Protein AF-A0A525IC61-F1 (afdb_monomer_lite)

Sequence (152 aa):
MRWLLEPVVLGQSMERLDLDQVRARWRNLDVAIGRTITPLRFETLEIELHVHTVLANANPQMVKTIRRSQLLVIPTRSTFVALPHAEELKGALEEHIEILDLVLSGHKKSAKRALEGHVRQALEPNIERLRNVGPLPNSIRPPFLVPVDIRQ

pLDDT: mean 84.53, std 13.31, range [45.38, 98.62]

Structure (mmCIF, N/CA/C/O backbone):
data_AF-A0A525IC61-F1
#
_entry.id   AF-A0A525IC61-F1
#
loop_
_atom_site.group_PDB
_atom_site.id
_atom_site.type_symbol
_atom_site.label_atom_id
_atom_site.label_alt_id
_atom_site.label_comp_id
_atom_site.label_asym_id
_atom_site.label_entity_id
_atom_site.label_seq_id
_atom_site.pdbx_PDB_ins_code
_atom_site.Cartn_x
_atom_site.Cartn_y
_atom_site.Cartn_z
_atom_site.occupancy
_atom_site.B_iso_or_equiv
_atom_site.auth_seq_id
_atom_site.auth_comp_id
_atom_site.auth_asym_id
_atom_site.auth_atom_id
_atom_site.pdbx_PDB_model_num
ATOM 1 N N . MET A 1 1 ? -10.043 5.119 -11.722 1.00 82.25 1 MET A N 1
ATOM 2 C CA . MET A 1 1 ? -10.854 4.202 -10.878 1.00 82.25 1 MET A CA 1
ATOM 3 C C . MET A 1 1 ? -10.212 3.915 -9.523 1.00 82.25 1 MET A C 1
ATOM 5 O O . MET A 1 1 ? -10.876 4.149 -8.520 1.00 82.25 1 MET A O 1
ATOM 9 N N . ARG A 1 2 ? -8.947 3.461 -9.459 1.00 87.88 2 ARG A N 1
ATOM 10 C CA . ARG A 1 2 ? -8.262 3.121 -8.192 1.00 87.88 2 ARG A CA 1
ATOM 11 C C . ARG A 1 2 ? -8.310 4.237 -7.139 1.00 87.88 2 ARG A C 1
ATOM 13 O O . ARG A 1 2 ? -8.731 3.965 -6.024 1.00 87.88 2 ARG A O 1
ATOM 20 N N . TRP A 1 3 ? -8.015 5.489 -7.512 1.00 89.44 3 TRP A N 1
ATOM 21 C CA . TRP A 1 3 ? -8.023 6.617 -6.563 1.00 89.44 3 TRP A CA 1
ATOM 22 C C . TRP A 1 3 ? -9.400 6.897 -5.936 1.00 89.44 3 TRP A C 1
ATOM 24 O O . TRP A 1 3 ? -9.469 7.528 -4.894 1.00 89.44 3 TRP A O 1
ATOM 34 N N . LEU A 1 4 ? -10.507 6.474 -6.567 1.00 90.62 4 LEU A N 1
ATOM 35 C CA . LEU A 1 4 ? -11.858 6.656 -6.013 1.00 90.62 4 LEU A CA 1
ATOM 36 C C . LEU A 1 4 ? -12.231 5.494 -5.098 1.00 90.62 4 LEU A C 1
ATOM 38 O O . LEU A 1 4 ? -12.883 5.686 -4.076 1.00 90.62 4 LEU A O 1
ATOM 42 N N . LEU A 1 5 ? -11.857 4.278 -5.497 1.00 93.06 5 LEU A N 1
ATOM 43 C CA . LEU A 1 5 ? -12.327 3.061 -4.852 1.00 93.06 5 LEU A CA 1
ATOM 44 C C . LEU A 1 5 ? -11.419 2.627 -3.706 1.00 93.06 5 LEU A C 1
ATOM 46 O O . LEU A 1 5 ? -11.920 2.336 -2.625 1.00 93.06 5 LEU A O 1
ATOM 50 N N . GLU A 1 6 ? -10.102 2.603 -3.909 1.00 95.06 6 GLU A N 1
ATOM 51 C CA . GLU A 1 6 ? -9.157 2.093 -2.911 1.00 95.06 6 GLU A CA 1
ATOM 52 C C . GLU A 1 6 ? -9.220 2.846 -1.573 1.00 95.06 6 GLU A C 1
ATOM 54 O O . GLU A 1 6 ? -9.292 2.173 -0.546 1.00 95.06 6 GLU A O 1
ATOM 59 N N . PRO A 1 7 ? -9.324 4.190 -1.525 1.00 96.62 7 PRO A N 1
ATOM 60 C CA . PRO A 1 7 ? -9.523 4.900 -0.260 1.00 96.62 7 PRO A CA 1
ATOM 61 C C . PRO A 1 7 ? -10.826 4.520 0.443 1.00 96.62 7 PRO A C 1
ATOM 63 O O . PRO A 1 7 ? -10.863 4.351 1.661 1.00 96.62 7 PRO A O 1
ATOM 66 N N . VAL A 1 8 ? -11.927 4.373 -0.297 1.00 95.06 8 VAL A N 1
ATOM 67 C CA . VAL A 1 8 ? -13.207 3.953 0.294 1.00 95.06 8 VAL A CA 1
ATOM 68 C C . VAL A 1 8 ? -13.069 2.562 0.906 1.00 95.06 8 VAL A C 1
ATOM 70 O O . VAL A 1 8 ? -13.489 2.361 2.045 1.00 95.06 8 VAL A O 1
ATOM 73 N N . VAL A 1 9 ? -12.420 1.644 0.189 1.00 95.75 9 VAL A N 1
ATOM 74 C CA . VAL A 1 9 ? -12.218 0.267 0.643 1.00 95.75 9 VAL A CA 1
ATOM 75 C C . VAL A 1 9 ? -11.272 0.200 1.834 1.00 95.75 9 VAL A C 1
ATOM 77 O O . VAL A 1 9 ? -11.590 -0.481 2.801 1.00 95.75 9 VAL A O 1
ATOM 80 N N . LEU A 1 10 ? -10.169 0.953 1.831 1.00 97.31 10 LEU A N 1
ATOM 81 C CA . LEU A 1 10 ? -9.269 1.038 2.982 1.00 97.31 10 LEU A CA 1
ATOM 82 C C . LEU A 1 10 ? -10.041 1.466 4.235 1.00 97.31 10 LEU A C 1
ATOM 84 O O . LEU A 1 10 ? -9.925 0.833 5.281 1.00 97.31 10 LEU A O 1
ATOM 88 N N . GLY A 1 11 ? -10.888 2.494 4.118 1.00 96.19 11 GLY A N 1
ATOM 89 C CA . GLY A 1 11 ? -11.701 2.973 5.236 1.00 96.19 11 GLY A CA 1
ATOM 90 C C . GLY A 1 11 ? -12.648 1.919 5.823 1.00 96.19 11 GLY A C 1
ATOM 91 O O . GLY A 1 11 ? -12.898 1.955 7.029 1.00 96.19 11 GLY A O 1
ATOM 92 N N . GLN A 1 12 ? -13.150 1.000 4.993 1.00 94.38 12 GLN A N 1
ATOM 93 C CA . GLN A 1 12 ? -13.960 -0.149 5.415 1.00 94.38 12 GLN A CA 1
ATOM 94 C C . GLN A 1 12 ? -13.079 -1.247 6.024 1.00 94.38 12 GLN A C 1
ATOM 96 O O . GLN A 1 12 ? -13.365 -1.739 7.112 1.00 94.38 12 GLN A O 1
ATOM 101 N N . SER A 1 13 ? -11.974 -1.595 5.360 1.00 94.88 13 SER A N 1
ATOM 102 C CA . SER A 1 13 ? -11.045 -2.634 5.807 1.00 94.88 13 SER A CA 1
ATOM 103 C C . SER A 1 13 ? -10.473 -2.342 7.190 1.00 94.88 13 SER A C 1
ATOM 105 O O . SER A 1 13 ? -10.392 -3.259 8.005 1.00 94.88 13 SER A O 1
ATOM 107 N N . MET A 1 14 ? -10.160 -1.073 7.485 1.00 95.94 14 MET A N 1
ATOM 108 C CA . MET A 1 14 ? -9.645 -0.615 8.782 1.00 95.94 14 MET A CA 1
ATOM 109 C C . MET A 1 14 ? -10.517 -0.992 9.984 1.00 95.94 14 MET A C 1
ATOM 111 O O . MET A 1 14 ? -10.004 -1.055 11.092 1.00 95.94 14 MET A O 1
ATOM 115 N N . GLU A 1 15 ? -11.810 -1.262 9.802 1.00 93.50 15 GLU A N 1
ATOM 116 C CA . GLU A 1 15 ? -12.701 -1.658 10.904 1.00 93.50 15 GLU A CA 1
ATOM 117 C C . GLU A 1 15 ? -12.448 -3.086 11.397 1.00 93.50 15 GLU A C 1
ATOM 119 O O . GLU A 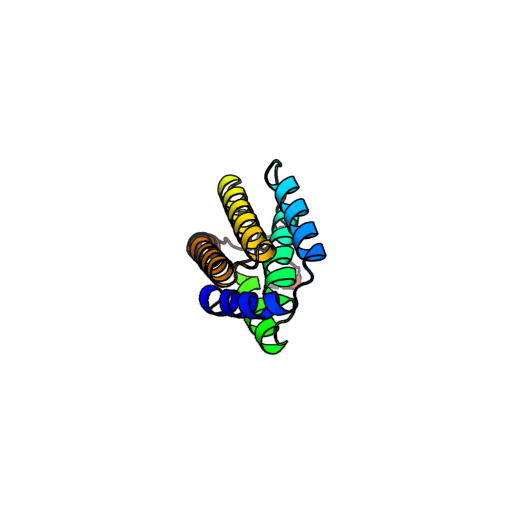1 15 ? -12.915 -3.461 12.469 1.00 93.50 15 GLU A O 1
ATOM 124 N N . ARG A 1 16 ? -11.745 -3.898 10.601 1.00 95.12 16 ARG A N 1
ATOM 125 C CA . ARG A 1 16 ? -11.518 -5.329 10.849 1.00 95.12 16 ARG A CA 1
ATOM 126 C C . ARG A 1 16 ? -10.087 -5.758 10.516 1.00 95.12 16 ARG A C 1
ATOM 128 O O . ARG A 1 16 ? -9.834 -6.941 10.299 1.00 95.12 16 ARG A O 1
ATOM 135 N N . LEU A 1 17 ? -9.166 -4.804 10.371 1.00 95.19 17 LEU A N 1
ATOM 136 C CA . LEU A 1 17 ? -7.768 -5.111 10.084 1.00 95.19 17 LEU A CA 1
ATOM 137 C C . LEU A 1 17 ? -7.099 -5.701 11.325 1.00 95.19 17 LEU A C 1
ATOM 139 O O . LEU A 1 17 ? -7.223 -5.169 12.425 1.00 95.19 17 LEU A O 1
ATOM 143 N N . ASP A 1 18 ? -6.340 -6.769 11.111 1.00 96.25 18 ASP A N 1
ATOM 144 C CA . ASP A 1 18 ? -5.393 -7.279 12.093 1.00 96.25 18 ASP A CA 1
ATOM 145 C C . ASP A 1 18 ? -4.182 -6.332 12.153 1.00 96.25 18 ASP A C 1
ATOM 147 O O . ASP A 1 18 ? -3.365 -6.277 11.227 1.00 96.25 18 ASP A O 1
ATOM 151 N N . LEU A 1 19 ? -4.089 -5.547 13.229 1.00 96.00 19 LEU A N 1
ATOM 152 C CA . LEU A 1 19 ? -3.043 -4.536 13.391 1.00 96.00 19 LEU A CA 1
ATOM 153 C C . LEU A 1 19 ? -1.645 -5.141 13.575 1.00 96.00 19 LEU A C 1
ATOM 155 O O . LEU A 1 19 ? -0.664 -4.471 13.247 1.00 96.00 19 LEU A O 1
ATOM 159 N N . ASP A 1 20 ? -1.527 -6.391 14.028 1.00 97.25 20 ASP A N 1
ATOM 160 C CA . ASP A 1 20 ? -0.228 -7.058 14.141 1.00 97.25 20 ASP A CA 1
ATOM 161 C C . ASP A 1 20 ? 0.315 -7.418 12.758 1.00 97.25 20 ASP A C 1
ATOM 163 O O . ASP A 1 20 ? 1.497 -7.200 12.474 1.00 97.25 20 ASP A O 1
ATOM 167 N N . GLN A 1 21 ? -0.560 -7.857 11.846 1.00 96.81 21 GLN A N 1
ATOM 168 C CA . GLN A 1 21 ? -0.191 -8.056 10.442 1.00 96.81 21 GLN A CA 1
ATOM 169 C C . GLN A 1 21 ? 0.180 -6.743 9.751 1.00 96.81 21 GLN A C 1
ATOM 171 O O . GLN A 1 21 ? 1.154 -6.702 8.997 1.00 96.81 21 GLN A O 1
ATOM 176 N N . VAL A 1 22 ? -0.562 -5.662 10.009 1.00 97.44 22 VAL A N 1
ATOM 177 C CA . VAL A 1 22 ? -0.226 -4.331 9.474 1.00 97.44 22 VAL A CA 1
ATOM 178 C C . VAL A 1 22 ? 1.146 -3.882 9.985 1.00 97.44 22 VAL A C 1
ATOM 180 O O . VAL A 1 22 ? 1.979 -3.435 9.199 1.00 97.44 22 VAL A O 1
ATOM 183 N N . ARG A 1 23 ? 1.432 -4.075 11.277 1.00 97.88 23 ARG A N 1
ATOM 184 C CA . ARG A 1 23 ? 2.727 -3.731 11.879 1.00 97.88 23 ARG A CA 1
ATOM 185 C C . ARG A 1 23 ? 3.871 -4.576 11.318 1.00 97.88 23 ARG A C 1
ATOM 187 O O . ARG A 1 23 ? 4.975 -4.067 11.145 1.00 97.88 23 ARG A O 1
ATOM 194 N N . ALA A 1 24 ? 3.630 -5.850 11.014 1.00 97.12 24 ALA A N 1
ATOM 195 C CA . ALA A 1 24 ? 4.617 -6.701 10.354 1.00 97.12 24 ALA A CA 1
ATOM 196 C C . ALA A 1 24 ? 4.975 -6.181 8.950 1.00 97.12 24 ALA A C 1
ATOM 198 O O . ALA A 1 24 ? 6.157 -6.096 8.622 1.00 97.12 24 ALA A O 1
ATOM 199 N N . ARG A 1 25 ? 3.977 -5.759 8.160 1.00 96.38 25 ARG A N 1
ATOM 200 C CA . ARG A 1 25 ? 4.181 -5.149 6.830 1.00 96.38 25 ARG A CA 1
ATOM 201 C C . ARG A 1 25 ? 4.909 -3.809 6.918 1.00 96.38 25 ARG A C 1
ATOM 203 O O . ARG A 1 25 ? 5.824 -3.565 6.143 1.00 96.38 25 ARG A O 1
ATOM 210 N N . TRP A 1 26 ? 4.575 -2.983 7.909 1.00 97.00 26 TRP A N 1
ATOM 211 C CA . TRP A 1 26 ? 5.296 -1.736 8.174 1.00 97.00 26 TRP A CA 1
ATOM 212 C C . TRP A 1 26 ? 6.789 -1.984 8.430 1.00 97.00 26 TRP A C 1
ATOM 214 O O . TRP A 1 26 ? 7.632 -1.386 7.770 1.00 97.00 26 TRP A O 1
ATOM 224 N N . ARG A 1 27 ? 7.139 -2.947 9.297 1.00 95.31 27 ARG A N 1
ATOM 225 C CA . ARG A 1 27 ? 8.552 -3.304 9.549 1.00 95.31 27 ARG A CA 1
ATOM 226 C C . ARG A 1 27 ? 9.248 -3.820 8.290 1.00 95.31 27 ARG A C 1
ATOM 228 O O . ARG A 1 27 ? 10.434 -3.584 8.087 1.00 95.31 27 ARG A O 1
ATOM 235 N N . ASN A 1 28 ? 8.515 -4.552 7.456 1.00 94.06 28 ASN A N 1
ATOM 236 C CA . ASN A 1 28 ? 9.023 -5.083 6.198 1.00 94.06 28 ASN A CA 1
ATOM 237 C C . ASN A 1 28 ? 9.384 -3.966 5.200 1.00 94.06 28 ASN A C 1
ATOM 239 O O . ASN A 1 28 ? 10.397 -4.078 4.507 1.00 94.06 28 ASN A O 1
ATOM 243 N N . LEU A 1 29 ? 8.576 -2.900 5.158 1.00 93.75 29 LEU A N 1
ATOM 244 C CA . LEU A 1 29 ? 8.821 -1.685 4.375 1.00 93.75 29 LEU A CA 1
ATOM 245 C C . LEU A 1 29 ? 9.989 -0.865 4.926 1.00 93.75 29 LEU A C 1
ATOM 247 O O . LEU A 1 29 ? 10.869 -0.481 4.159 1.00 93.75 29 LEU A O 1
ATOM 251 N N . ASP A 1 30 ? 10.040 -0.665 6.242 1.00 92.62 30 ASP A N 1
ATOM 252 C CA . ASP A 1 30 ? 11.109 0.079 6.921 1.00 92.62 30 ASP A CA 1
ATOM 253 C C . ASP A 1 30 ? 12.497 -0.519 6.620 1.00 92.62 30 ASP A C 1
ATOM 255 O O . ASP A 1 30 ? 13.427 0.172 6.204 1.00 92.62 30 ASP A O 1
ATOM 259 N N . VAL A 1 31 ? 12.611 -1.851 6.673 1.00 91.06 31 VAL A N 1
ATOM 260 C CA . VAL A 1 31 ? 13.842 -2.562 6.284 1.00 91.06 31 VAL A CA 1
ATOM 261 C C . VAL A 1 31 ? 14.165 -2.409 4.789 1.00 91.06 31 VAL A C 1
ATOM 263 O O . VAL A 1 31 ? 15.336 -2.483 4.403 1.00 91.06 31 VAL A O 1
ATOM 266 N N . ALA A 1 32 ? 13.155 -2.236 3.933 1.00 88.50 32 ALA A N 1
ATOM 267 C CA . ALA A 1 32 ? 13.331 -2.150 2.487 1.00 88.50 32 ALA A CA 1
ATOM 268 C C . ALA A 1 32 ? 13.831 -0.772 2.023 1.00 88.50 32 ALA A C 1
ATOM 270 O O . ALA A 1 32 ? 14.690 -0.733 1.145 1.00 88.50 32 ALA A O 1
ATOM 271 N N . ILE A 1 33 ? 13.364 0.331 2.623 1.00 84.88 33 ILE A N 1
ATOM 272 C CA . ILE A 1 33 ? 13.709 1.710 2.212 1.00 84.88 33 ILE A CA 1
ATOM 273 C C . ILE A 1 33 ? 15.220 1.986 2.231 1.00 84.88 33 ILE A C 1
ATOM 275 O O . ILE A 1 33 ? 15.726 2.740 1.402 1.00 84.88 33 ILE A O 1
ATOM 279 N N . GLY A 1 34 ? 15.965 1.351 3.137 1.00 78.75 34 GLY A N 1
ATOM 280 C CA . GLY A 1 34 ? 17.418 1.511 3.241 1.00 78.75 34 GLY A CA 1
ATOM 281 C C . GLY A 1 34 ? 18.248 0.666 2.265 1.00 78.75 34 GLY A C 1
ATOM 282 O O . GLY A 1 34 ? 19.464 0.582 2.435 1.00 78.75 34 GLY A O 1
ATOM 283 N N . ARG A 1 35 ? 17.632 -0.037 1.304 1.00 84.81 35 ARG A N 1
ATOM 284 C CA . ARG A 1 35 ? 18.307 -1.043 0.465 1.00 84.81 35 ARG A CA 1
ATOM 285 C C . ARG A 1 35 ? 17.991 -0.864 -1.015 1.00 84.81 35 ARG A C 1
ATOM 287 O O . ARG A 1 35 ? 16.947 -0.347 -1.388 1.00 84.81 35 ARG A O 1
ATOM 294 N N . THR A 1 36 ? 18.865 -1.384 -1.875 1.00 81.62 36 THR A N 1
ATOM 295 C CA . THR A 1 36 ? 18.542 -1.569 -3.295 1.00 81.62 36 THR A CA 1
ATOM 296 C C . THR A 1 36 ? 17.439 -2.616 -3.428 1.00 81.62 36 THR A C 1
ATOM 298 O O . THR A 1 36 ? 17.602 -3.759 -2.993 1.00 81.62 36 THR A O 1
ATOM 301 N N . ILE A 1 37 ? 16.318 -2.235 -4.034 1.00 81.31 37 ILE A N 1
ATOM 302 C CA . ILE A 1 37 ? 15.135 -3.089 -4.158 1.00 81.31 37 ILE A CA 1
ATOM 303 C C . ILE A 1 37 ? 15.065 -3.678 -5.560 1.00 81.31 37 ILE A C 1
ATOM 305 O O . ILE A 1 37 ? 15.188 -2.981 -6.564 1.00 81.31 37 ILE A O 1
ATOM 309 N N . THR A 1 38 ? 14.854 -4.991 -5.623 1.00 80.69 38 THR A N 1
ATOM 310 C CA . THR A 1 38 ? 14.621 -5.684 -6.887 1.00 80.69 38 THR A CA 1
ATOM 311 C C . THR A 1 38 ? 13.171 -5.496 -7.351 1.00 80.69 38 THR A C 1
ATOM 313 O O . THR A 1 38 ? 12.279 -5.297 -6.525 1.00 80.69 38 THR A O 1
ATOM 316 N N . PRO A 1 39 ? 12.887 -5.652 -8.653 1.00 76.56 39 PRO A N 1
ATOM 317 C CA . PRO A 1 39 ? 11.532 -5.550 -9.212 1.00 76.56 39 PRO A CA 1
ATOM 318 C C . PRO A 1 39 ? 10.516 -6.439 -8.499 1.00 76.56 39 PRO A C 1
ATOM 320 O O . PRO A 1 39 ? 9.449 -5.996 -8.091 1.00 76.56 39 PRO A O 1
ATOM 323 N N . LEU A 1 40 ? 10.900 -7.701 -8.298 1.00 79.88 40 LEU A N 1
ATOM 324 C CA . LEU A 1 40 ? 10.078 -8.706 -7.634 1.00 79.88 40 LEU A CA 1
ATOM 325 C C . LEU A 1 40 ? 9.808 -8.334 -6.171 1.00 79.88 40 LEU A C 1
ATOM 327 O O . LEU A 1 40 ? 8.724 -8.577 -5.635 1.00 79.88 40 LEU A O 1
ATOM 331 N N . ARG A 1 41 ? 10.802 -7.734 -5.509 1.00 86.19 41 ARG A N 1
ATOM 332 C CA . ARG A 1 41 ? 10.647 -7.278 -4.135 1.00 86.19 41 ARG A CA 1
ATOM 333 C C . ARG A 1 41 ? 9.699 -6.087 -4.054 1.00 86.19 41 ARG A C 1
ATOM 335 O O . ARG A 1 41 ? 8.842 -6.088 -3.179 1.00 86.19 41 ARG A O 1
ATOM 342 N N . PHE A 1 42 ? 9.807 -5.131 -4.972 1.00 85.69 42 PHE A N 1
ATOM 343 C CA . PHE A 1 42 ? 8.870 -4.015 -5.063 1.00 85.69 42 PHE A CA 1
ATOM 344 C C . PHE A 1 42 ? 7.434 -4.497 -5.325 1.00 85.69 42 PHE A C 1
ATOM 346 O O . PHE A 1 42 ? 6.523 -4.110 -4.602 1.00 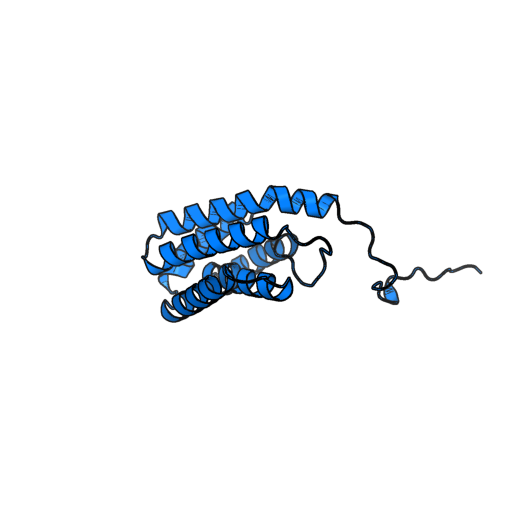85.69 42 PHE A O 1
ATOM 353 N N . GLU A 1 43 ? 7.238 -5.434 -6.261 1.00 84.19 43 GLU A N 1
ATOM 354 C CA . GLU A 1 43 ? 5.929 -6.059 -6.521 1.00 84.19 43 GLU A CA 1
ATOM 355 C C . GLU A 1 43 ? 5.335 -6.698 -5.253 1.00 84.19 43 GLU A C 1
ATOM 357 O O . GLU A 1 43 ? 4.142 -6.570 -4.984 1.00 84.19 43 GLU A O 1
ATOM 362 N N . THR A 1 44 ? 6.165 -7.347 -4.434 1.00 88.31 44 THR A N 1
ATOM 363 C CA . THR A 1 44 ? 5.714 -7.930 -3.161 1.00 88.31 44 THR A CA 1
ATOM 364 C C . THR A 1 44 ? 5.209 -6.855 -2.192 1.00 88.31 44 THR A C 1
ATOM 366 O O . THR A 1 44 ? 4.149 -7.028 -1.594 1.00 88.31 44 THR A O 1
ATOM 369 N N . LEU A 1 45 ? 5.931 -5.738 -2.063 1.00 91.19 45 LEU A N 1
ATOM 370 C CA . LEU A 1 45 ? 5.562 -4.626 -1.176 1.00 91.19 45 LEU A CA 1
ATOM 371 C C . LEU A 1 45 ? 4.267 -3.933 -1.643 1.00 91.19 45 LEU A C 1
ATOM 373 O O . LEU A 1 45 ? 3.374 -3.670 -0.839 1.00 91.19 45 LEU A O 1
ATOM 377 N N . GLU A 1 46 ? 4.100 -3.757 -2.954 1.00 90.12 46 GLU A N 1
ATOM 378 C CA . GLU A 1 46 ? 2.854 -3.273 -3.561 1.00 90.12 46 GLU A CA 1
ATOM 379 C C . GLU A 1 46 ? 1.657 -4.180 -3.229 1.00 90.12 46 GLU A C 1
ATOM 381 O O . GLU A 1 46 ? 0.574 -3.700 -2.885 1.00 90.12 46 GLU A O 1
ATOM 386 N N . ILE A 1 47 ? 1.837 -5.504 -3.288 1.00 90.75 47 ILE A N 1
ATOM 387 C CA . ILE A 1 47 ? 0.795 -6.471 -2.916 1.00 90.75 47 ILE A CA 1
ATOM 388 C C . ILE A 1 47 ? 0.471 -6.367 -1.415 1.00 90.75 47 ILE A C 1
ATOM 390 O O . ILE A 1 47 ? -0.703 -6.407 -1.034 1.00 90.75 47 ILE A O 1
ATOM 394 N N . GLU A 1 48 ? 1.473 -6.207 -0.550 1.00 93.56 48 GLU A N 1
ATOM 395 C CA . GLU A 1 48 ? 1.271 -6.055 0.897 1.00 93.56 48 GLU A CA 1
ATOM 396 C C . GLU A 1 48 ? 0.382 -4.854 1.244 1.00 93.56 48 GLU A C 1
ATOM 398 O O . GLU A 1 48 ? -0.554 -4.992 2.046 1.00 93.56 48 GLU A O 1
ATOM 403 N N . LEU A 1 49 ? 0.602 -3.703 0.603 1.00 94.69 49 LEU A N 1
ATOM 404 C CA . LEU A 1 49 ? -0.272 -2.547 0.776 1.00 94.69 49 LEU A CA 1
ATOM 405 C C . LEU A 1 49 ? -1.625 -2.770 0.088 1.00 94.69 49 LEU A C 1
ATOM 407 O O . LEU A 1 49 ? -2.670 -2.847 0.743 1.00 94.69 49 LEU A O 1
ATOM 411 N N . HIS A 1 50 ? -1.627 -2.887 -1.238 1.00 93.69 50 HIS A N 1
ATOM 412 C CA . HIS A 1 50 ? -2.847 -2.771 -2.033 1.00 93.69 50 HIS A CA 1
ATOM 413 C C . HIS A 1 50 ? -3.787 -3.961 -1.908 1.00 93.69 50 HIS A C 1
ATOM 415 O O . HIS A 1 50 ? -4.976 -3.832 -2.187 1.00 93.69 50 HIS A O 1
ATOM 421 N N . VAL A 1 51 ? -3.290 -5.127 -1.510 1.00 91.31 51 VAL A N 1
ATOM 422 C CA . VAL A 1 51 ? -4.103 -6.339 -1.401 1.00 91.31 51 VAL A CA 1
ATOM 423 C C . VAL A 1 51 ? -4.320 -6.677 0.049 1.00 91.31 51 VAL A C 1
ATOM 425 O O . VAL A 1 51 ? -5.457 -6.730 0.513 1.00 91.31 51 VAL A O 1
ATOM 428 N N . HIS A 1 52 ? -3.227 -6.936 0.754 1.00 93.94 52 HIS A N 1
ATOM 429 C CA . HIS A 1 52 ? -3.306 -7.522 2.078 1.00 93.94 52 HIS A CA 1
ATOM 430 C C . HIS A 1 52 ? -3.731 -6.502 3.133 1.00 93.94 52 HIS A C 1
ATOM 432 O O . HIS A 1 52 ? -4.200 -6.904 4.196 1.00 93.94 52 HIS A O 1
ATOM 438 N N . THR A 1 53 ? -3.622 -5.203 2.837 1.00 95.69 53 THR A N 1
ATOM 439 C CA . THR A 1 53 ? -4.062 -4.125 3.729 1.00 95.69 53 THR A CA 1
ATOM 440 C C . THR A 1 53 ? -5.325 -3.446 3.207 1.00 95.69 53 THR A C 1
ATOM 442 O O . THR A 1 53 ? -6.365 -3.500 3.861 1.00 95.69 53 THR A O 1
ATOM 445 N N . VAL A 1 54 ? -5.288 -2.865 2.005 1.00 96.06 54 VAL A N 1
ATOM 446 C CA . VAL A 1 54 ? -6.432 -2.116 1.454 1.00 96.06 54 VAL A CA 1
ATOM 447 C C . VAL A 1 54 ? -7.641 -3.021 1.219 1.00 96.06 54 VAL A C 1
ATOM 449 O O . VAL A 1 54 ? -8.752 -2.669 1.610 1.00 96.06 54 VAL A O 1
ATOM 452 N N . LEU A 1 55 ? -7.447 -4.199 0.619 1.00 94.12 55 LEU A N 1
ATOM 453 C CA . LEU A 1 55 ? -8.540 -5.089 0.208 1.00 94.12 55 LEU A CA 1
ATOM 454 C C . LEU A 1 55 ? -8.873 -6.194 1.223 1.00 94.12 55 LEU A C 1
ATOM 456 O O . LEU A 1 55 ? -9.758 -7.000 0.939 1.00 94.12 55 LEU A O 1
ATOM 460 N N . ALA A 1 56 ? -8.210 -6.229 2.385 1.00 92.06 56 ALA A N 1
ATOM 461 C CA . ALA A 1 56 ? -8.249 -7.342 3.341 1.00 92.06 56 ALA A CA 1
ATOM 462 C C . ALA A 1 56 ? -9.664 -7.843 3.676 1.00 92.06 56 ALA A C 1
ATOM 464 O O . ALA A 1 56 ? -9.904 -9.046 3.704 1.00 92.06 56 ALA A O 1
ATOM 465 N N . ASN A 1 57 ? -10.602 -6.915 3.892 1.00 87.56 57 ASN A N 1
ATOM 466 C CA . ASN A 1 57 ? -11.975 -7.214 4.311 1.00 87.56 57 ASN A CA 1
ATOM 467 C C . ASN A 1 57 ? -13.023 -6.688 3.318 1.00 87.56 57 ASN A C 1
ATOM 469 O O . ASN A 1 57 ? -14.18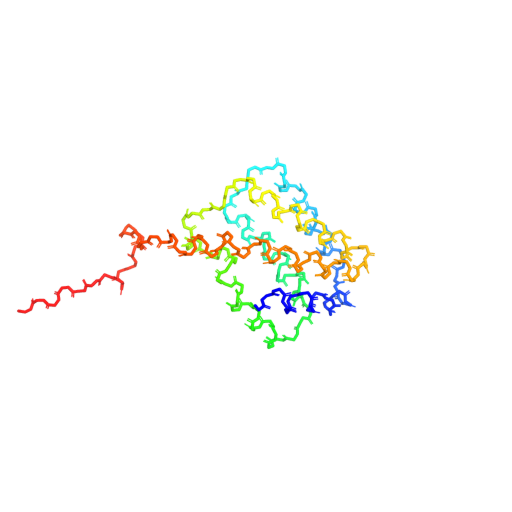6 -6.479 3.669 1.00 87.56 57 ASN A O 1
ATOM 473 N N . ALA A 1 58 ? -12.613 -6.432 2.079 1.00 88.50 58 ALA A N 1
ATOM 474 C CA . ALA A 1 58 ? -13.486 -5.886 1.055 1.00 88.50 58 ALA A CA 1
ATOM 475 C C . ALA A 1 58 ? -14.443 -6.950 0.497 1.00 88.50 58 ALA A C 1
ATOM 477 O O . ALA A 1 58 ? -14.109 -8.131 0.402 1.00 88.50 58 ALA A O 1
ATOM 478 N N . ASN A 1 59 ? -15.623 -6.522 0.038 1.00 88.50 59 ASN A N 1
ATOM 479 C CA . ASN A 1 59 ? -16.537 -7.413 -0.679 1.00 88.50 59 ASN A CA 1
ATOM 480 C C . ASN A 1 59 ? -15.830 -8.018 -1.918 1.00 88.50 59 ASN A C 1
ATOM 482 O O . ASN A 1 59 ? -15.242 -7.262 -2.700 1.00 88.50 59 ASN A O 1
ATOM 486 N N . PRO A 1 60 ? -15.941 -9.340 -2.168 1.00 86.56 60 PRO A N 1
ATOM 487 C CA . PRO A 1 60 ? -15.325 -10.013 -3.315 1.00 86.56 60 PRO A CA 1
ATOM 488 C C . PRO A 1 60 ? -15.544 -9.346 -4.682 1.00 86.56 60 PRO A C 1
ATOM 490 O O . PRO A 1 60 ? -14.658 -9.393 -5.535 1.00 86.56 60 PRO A O 1
ATOM 493 N N . GLN A 1 61 ? -16.694 -8.707 -4.920 1.00 86.88 61 GLN A N 1
ATOM 494 C CA . GLN A 1 61 ? -16.957 -8.002 -6.182 1.00 86.88 61 GLN A CA 1
ATOM 495 C C . GLN A 1 61 ? -16.140 -6.709 -6.311 1.00 86.88 61 GLN A C 1
ATOM 497 O O . GLN A 1 61 ? -15.608 -6.410 -7.385 1.00 86.88 61 GLN A O 1
ATOM 502 N N . MET A 1 62 ? -15.965 -5.973 -5.208 1.00 85.94 62 MET A N 1
ATOM 503 C CA . MET A 1 62 ? -15.074 -4.809 -5.165 1.00 85.94 62 MET A CA 1
ATOM 504 C C . MET A 1 62 ? -13.625 -5.241 -5.355 1.00 85.94 62 MET A C 1
ATOM 506 O O . MET A 1 62 ? -12.923 -4.646 -6.170 1.00 85.94 62 MET A O 1
ATOM 510 N N . VAL A 1 63 ? -13.206 -6.325 -4.690 1.00 86.94 63 VAL A N 1
ATOM 511 C CA . VAL A 1 63 ? -11.874 -6.916 -4.879 1.00 86.94 63 VAL A CA 1
ATOM 512 C C . VAL A 1 63 ? -11.639 -7.227 -6.354 1.00 86.94 63 VAL A C 1
ATOM 514 O O . VAL A 1 63 ? -10.666 -6.743 -6.920 1.00 86.94 63 VAL A O 1
ATOM 517 N N . LYS A 1 64 ? -12.540 -7.961 -7.020 1.00 85.81 64 LYS A N 1
ATOM 518 C CA . LYS A 1 64 ? -12.402 -8.289 -8.452 1.00 85.81 64 LYS A CA 1
ATOM 519 C C . LYS A 1 64 ? -12.270 -7.044 -9.330 1.00 85.81 64 LYS A C 1
ATOM 521 O O . LYS A 1 64 ? -11.430 -7.015 -10.228 1.00 85.81 64 LYS A O 1
ATOM 526 N N . THR A 1 65 ? -13.080 -6.023 -9.063 1.00 86.06 65 THR A N 1
ATOM 527 C CA . THR A 1 65 ? -13.085 -4.771 -9.833 1.00 86.06 65 THR A CA 1
ATOM 528 C C . THR A 1 65 ? -11.774 -4.009 -9.663 1.00 86.06 65 THR A C 1
ATOM 530 O O . THR A 1 65 ? -11.141 -3.622 -10.646 1.00 86.06 65 THR A O 1
ATOM 533 N N . ILE A 1 66 ? -11.325 -3.843 -8.420 1.00 87.06 66 ILE A N 1
ATOM 534 C CA . ILE A 1 66 ? -10.112 -3.094 -8.095 1.00 87.06 66 ILE A CA 1
ATOM 535 C C . ILE A 1 66 ? -8.872 -3.854 -8.571 1.00 87.06 66 ILE A C 1
ATOM 537 O O . ILE A 1 66 ? -8.031 -3.264 -9.247 1.00 87.06 66 ILE A O 1
ATOM 541 N N . ARG A 1 67 ? -8.795 -5.170 -8.332 1.00 84.81 67 ARG A N 1
ATOM 542 C CA . ARG A 1 67 ? -7.675 -6.018 -8.771 1.00 84.81 67 ARG A CA 1
ATOM 543 C C . ARG A 1 67 ? -7.444 -5.940 -10.276 1.00 84.81 67 ARG A C 1
ATOM 545 O O . ARG A 1 67 ? -6.305 -5.798 -10.700 1.00 84.81 67 ARG A O 1
ATOM 552 N N . ARG A 1 68 ? -8.506 -5.958 -11.091 1.00 80.06 68 ARG A N 1
ATOM 553 C CA . ARG A 1 68 ? -8.382 -5.792 -12.551 1.00 80.06 68 ARG A CA 1
ATOM 554 C C . ARG A 1 68 ? -7.734 -4.463 -12.933 1.00 80.06 68 ARG A C 1
ATOM 556 O O . ARG A 1 68 ? -6.912 -4.435 -13.837 1.00 80.06 68 ARG A O 1
ATOM 563 N N . SER A 1 69 ? -8.068 -3.383 -12.228 1.00 78.94 69 SER A N 1
ATOM 564 C CA . SER A 1 69 ? -7.452 -2.073 -12.468 1.00 78.94 69 SER A CA 1
ATOM 565 C C . SER A 1 69 ? -6.023 -1.957 -11.926 1.00 78.94 69 SER A C 1
ATOM 567 O O . SER A 1 69 ? -5.234 -1.187 -12.461 1.00 78.94 69 SER A O 1
ATOM 569 N N . GLN A 1 70 ? -5.677 -2.728 -10.891 1.00 76.94 70 GLN A N 1
ATOM 570 C CA . GLN A 1 70 ? -4.326 -2.787 -10.329 1.00 76.94 70 GLN A CA 1
ATOM 571 C C . GLN A 1 70 ? -3.339 -3.485 -11.267 1.00 76.94 70 GLN A C 1
ATOM 573 O O . GLN A 1 70 ? -2.207 -3.034 -11.362 1.00 76.94 70 GLN A O 1
ATOM 578 N N . LEU A 1 71 ? -3.761 -4.520 -12.004 1.00 66.44 71 LEU A N 1
ATOM 579 C CA . LEU A 1 71 ? -2.901 -5.251 -12.954 1.00 66.44 71 LEU A CA 1
ATOM 580 C C . LEU A 1 71 ? -2.304 -4.368 -14.064 1.00 66.44 71 LEU A C 1
ATOM 582 O O . LEU A 1 71 ? -1.302 -4.733 -14.662 1.00 66.44 71 LEU A O 1
ATOM 586 N N . LEU A 1 72 ? -2.917 -3.217 -14.345 1.00 62.16 72 LEU A N 1
ATOM 587 C CA . LEU A 1 72 ? -2.442 -2.277 -15.360 1.00 62.16 72 LEU A CA 1
ATOM 588 C C . LEU A 1 72 ? -1.343 -1.330 -14.846 1.00 62.16 72 LEU A C 1
ATOM 590 O O . LEU A 1 72 ? -0.761 -0.608 -15.647 1.00 62.16 72 LEU A O 1
ATOM 594 N N . VAL A 1 73 ? -1.113 -1.270 -13.527 1.00 61.78 73 VAL A N 1
ATOM 595 C CA . VAL A 1 73 ? -0.344 -0.190 -12.874 1.00 61.78 73 VAL A CA 1
ATOM 596 C C . VAL A 1 73 ? 0.630 -0.714 -11.817 1.00 61.78 73 VAL A C 1
ATOM 598 O O . VAL A 1 73 ? 1.736 -0.201 -11.705 1.00 61.78 73 VAL A O 1
ATOM 601 N N . ILE A 1 74 ? 0.250 -1.741 -11.050 1.00 61.25 74 ILE A N 1
ATOM 602 C CA . ILE A 1 74 ? 1.222 -2.520 -10.280 1.00 61.25 74 ILE A CA 1
ATOM 603 C C . ILE A 1 74 ? 2.055 -3.257 -11.330 1.00 61.25 74 ILE A C 1
ATOM 605 O O . ILE A 1 74 ? 1.443 -3.950 -12.155 1.00 61.25 74 ILE A O 1
ATOM 609 N N . PRO A 1 75 ? 3.395 -3.114 -11.336 1.00 55.50 75 PRO A N 1
ATOM 610 C CA . PRO A 1 75 ? 4.262 -3.813 -12.269 1.00 55.50 75 PRO A CA 1
ATOM 611 C C . PRO A 1 75 ? 4.161 -5.306 -11.974 1.00 55.50 75 PRO A C 1
ATOM 613 O O . PRO A 1 75 ? 4.923 -5.874 -11.202 1.00 55.50 75 PRO A O 1
ATOM 616 N N . THR A 1 76 ? 3.137 -5.931 -12.538 1.00 49.41 76 THR A N 1
ATOM 617 C CA . THR A 1 76 ? 2.830 -7.325 -12.304 1.00 49.41 76 THR A CA 1
ATOM 618 C C . THR A 1 76 ? 3.593 -8.128 -13.333 1.00 49.41 76 THR A C 1
ATOM 620 O O . THR A 1 76 ? 3.443 -7.938 -14.542 1.00 49.41 76 THR A O 1
ATOM 623 N N . ARG A 1 77 ? 4.434 -9.040 -12.844 1.00 48.84 77 ARG A N 1
ATOM 624 C CA . ARG A 1 77 ? 5.087 -10.069 -13.663 1.00 48.84 77 ARG A CA 1
ATOM 625 C C . ARG A 1 77 ? 5.905 -9.547 -14.845 1.00 48.84 77 ARG A C 1
ATOM 627 O O . ARG A 1 77 ? 5.640 -9.922 -15.986 1.00 48.84 77 ARG A O 1
ATOM 634 N N . SER A 1 78 ? 6.924 -8.725 -14.595 1.00 47.59 78 SER A N 1
ATOM 635 C CA . SER A 1 78 ? 8.001 -8.530 -15.589 1.00 47.59 78 SER A CA 1
ATOM 636 C C . SER A 1 78 ? 7.564 -7.899 -16.928 1.00 47.59 78 SER A C 1
ATOM 638 O O . SER A 1 78 ? 8.343 -7.886 -17.878 1.00 47.59 78 SER A O 1
ATOM 640 N N . THR A 1 79 ? 6.331 -7.392 -17.025 1.00 46.97 79 THR A N 1
ATOM 641 C CA . THR A 1 79 ? 5.735 -6.880 -18.272 1.00 46.97 79 THR A CA 1
ATOM 642 C C . THR A 1 79 ? 6.257 -5.498 -18.647 1.00 46.97 79 THR A C 1
ATOM 644 O O . THR A 1 79 ? 6.299 -5.160 -19.826 1.00 46.97 79 THR A O 1
ATOM 647 N N . PHE A 1 80 ? 6.745 -4.735 -17.670 1.00 50.53 80 PHE A N 1
ATOM 648 C CA . PHE A 1 80 ? 7.456 -3.485 -17.901 1.00 50.53 80 PHE A CA 1
ATOM 649 C C . PHE A 1 80 ? 8.940 -3.715 -17.651 1.00 50.53 80 PHE A C 1
ATOM 651 O O . PHE A 1 80 ? 9.408 -3.719 -16.517 1.00 50.53 80 PHE A O 1
ATOM 658 N N . VAL A 1 81 ? 9.686 -3.927 -18.734 1.00 49.59 81 VAL A N 1
ATOM 659 C CA . VAL A 1 81 ? 11.157 -3.993 -18.709 1.00 49.59 81 VAL A CA 1
ATOM 660 C C . VAL A 1 81 ? 11.758 -2.668 -18.202 1.00 49.59 81 VAL A C 1
ATOM 662 O O . VAL A 1 81 ? 12.855 -2.657 -17.652 1.00 49.59 81 VAL A O 1
ATOM 665 N N . ALA A 1 82 ? 11.015 -1.560 -18.314 1.00 58.66 82 ALA A N 1
ATOM 666 C CA . ALA A 1 82 ? 11.360 -0.268 -17.735 1.00 58.66 82 ALA A CA 1
ATOM 667 C C . ALA A 1 82 ? 10.858 -0.169 -16.286 1.00 58.66 82 ALA A C 1
ATOM 669 O O . ALA A 1 82 ? 9.715 0.217 -16.025 1.00 58.66 82 ALA A O 1
ATOM 670 N N . LEU A 1 83 ? 11.721 -0.533 -15.343 1.00 61.75 83 LEU A N 1
ATOM 671 C CA . LEU A 1 83 ? 11.492 -0.236 -13.934 1.00 61.75 83 LEU A CA 1
ATOM 672 C C . LEU A 1 83 ? 11.511 1.273 -13.679 1.00 61.75 83 LEU A C 1
ATOM 674 O O . LEU A 1 83 ? 12.271 1.981 -14.342 1.00 61.75 83 LEU A O 1
ATOM 678 N N . PRO A 1 84 ? 10.721 1.760 -12.704 1.00 66.25 84 PRO A N 1
ATOM 679 C CA . PRO A 1 84 ? 10.886 3.111 -12.185 1.00 66.25 84 PRO A CA 1
ATOM 680 C C . PRO A 1 84 ? 12.330 3.335 -11.720 1.00 66.25 84 PRO A C 1
ATOM 682 O O . PRO A 1 84 ? 13.003 2.398 -11.276 1.00 66.25 84 PRO A O 1
ATOM 685 N N . HIS A 1 85 ? 12.799 4.581 -11.791 1.00 74.38 85 HIS A N 1
ATOM 686 C CA . HIS A 1 85 ? 14.096 4.952 -11.227 1.00 74.38 85 HIS A CA 1
ATOM 687 C C . HIS A 1 85 ? 14.116 4.660 -9.719 1.00 74.38 85 HIS A C 1
ATOM 689 O O . HIS A 1 85 ? 13.077 4.686 -9.060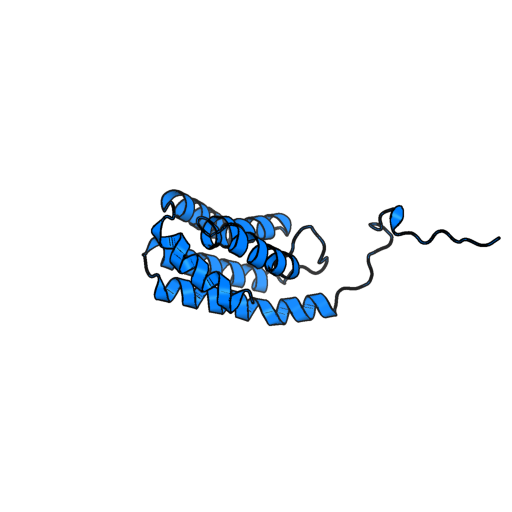 1.00 74.38 85 HIS A O 1
ATOM 695 N N . ALA A 1 86 ? 15.300 4.409 -9.154 1.00 75.75 86 ALA A N 1
ATOM 696 C CA . ALA A 1 86 ? 15.439 4.081 -7.732 1.00 75.75 86 ALA A CA 1
ATOM 697 C C . ALA A 1 86 ? 14.777 5.124 -6.806 1.00 75.75 86 ALA A C 1
ATOM 699 O O . ALA A 1 86 ? 14.147 4.747 -5.822 1.00 75.75 86 ALA A O 1
ATOM 700 N N . GLU A 1 87 ? 14.842 6.410 -7.165 1.00 78.69 87 GLU A N 1
ATOM 701 C CA . GLU A 1 87 ? 14.187 7.497 -6.423 1.00 78.69 87 GLU A CA 1
ATOM 702 C C . GLU A 1 87 ? 12.652 7.433 -6.489 1.00 78.69 87 GLU A C 1
ATOM 704 O O . GLU A 1 87 ? 11.990 7.659 -5.480 1.00 78.69 87 GLU A O 1
ATOM 709 N N . GLU A 1 88 ? 12.067 7.061 -7.637 1.00 80.19 88 GLU A N 1
ATOM 710 C CA . GLU A 1 88 ? 10.612 6.857 -7.757 1.00 80.19 88 GLU A CA 1
ATOM 711 C C . GLU A 1 88 ? 10.151 5.686 -6.880 1.00 80.19 88 GLU A C 1
ATOM 713 O O . GLU A 1 88 ? 9.125 5.778 -6.208 1.00 80.19 88 GLU A O 1
ATOM 718 N N . LEU A 1 89 ? 10.919 4.588 -6.867 1.00 82.56 89 LEU A N 1
ATOM 719 C CA . LEU A 1 89 ? 10.629 3.435 -6.011 1.00 82.56 89 LEU A CA 1
ATOM 720 C C . LEU A 1 89 ? 10.708 3.821 -4.537 1.00 82.56 89 LEU A C 1
ATOM 722 O O . LEU A 1 89 ? 9.821 3.471 -3.767 1.00 82.56 89 LEU A O 1
ATOM 726 N N . LYS A 1 90 ? 11.751 4.555 -4.147 1.00 85.69 90 LYS A N 1
ATOM 727 C CA . LYS A 1 90 ? 11.926 5.012 -2.771 1.00 85.69 90 LYS A CA 1
ATOM 728 C C . LYS A 1 90 ? 10.768 5.909 -2.328 1.00 85.69 90 LYS A C 1
ATOM 730 O O . LYS A 1 90 ? 10.185 5.634 -1.284 1.00 85.69 90 LYS A O 1
ATOM 735 N N . GLY A 1 91 ? 10.387 6.897 -3.142 1.00 88.56 91 GLY A N 1
ATOM 736 C CA . GLY A 1 91 ? 9.257 7.783 -2.846 1.00 88.56 91 GLY A CA 1
ATOM 737 C C . GLY A 1 91 ? 7.941 7.021 -2.666 1.00 88.56 91 GLY A C 1
ATOM 738 O O . GLY A 1 91 ? 7.235 7.235 -1.686 1.00 88.56 91 GLY A O 1
ATOM 739 N N . ALA A 1 92 ? 7.652 6.045 -3.535 1.00 88.94 92 ALA A N 1
ATOM 740 C CA . ALA A 1 92 ? 6.460 5.205 -3.393 1.00 88.94 92 ALA A 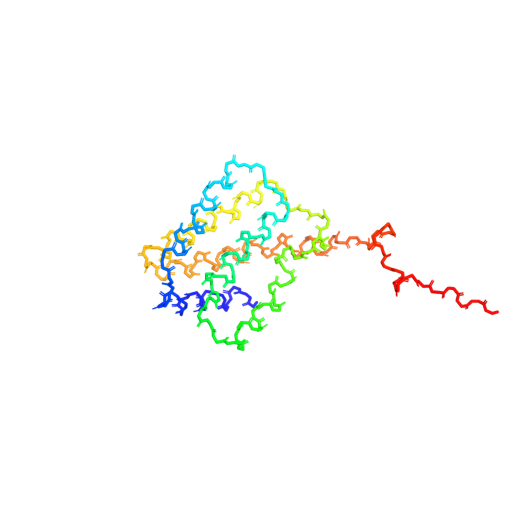CA 1
ATOM 741 C C . ALA A 1 92 ? 6.446 4.412 -2.070 1.00 88.94 92 ALA A C 1
ATOM 743 O O . ALA A 1 92 ? 5.395 4.247 -1.454 1.00 88.94 92 ALA A O 1
ATOM 744 N N . LEU A 1 93 ? 7.603 3.936 -1.602 1.00 91.62 93 LEU A N 1
ATOM 745 C CA . LEU A 1 93 ? 7.697 3.198 -0.339 1.00 91.62 93 LEU A CA 1
ATOM 746 C C . LEU A 1 93 ? 7.591 4.106 0.888 1.00 91.62 93 LEU A C 1
ATOM 748 O O . LEU A 1 93 ? 7.008 3.696 1.890 1.00 91.62 93 LEU A O 1
ATOM 752 N N . GLU A 1 94 ? 8.108 5.331 0.815 1.00 94.00 94 GLU A N 1
ATOM 753 C CA . GLU A 1 94 ? 7.899 6.350 1.851 1.00 94.00 94 GLU A CA 1
ATOM 754 C C . GLU A 1 94 ? 6.402 6.679 1.990 1.00 94.00 94 GLU A C 1
ATOM 756 O O . GLU A 1 94 ? 5.872 6.693 3.103 1.00 94.00 94 GLU A O 1
ATOM 761 N N . GLU A 1 95 ? 5.687 6.818 0.869 1.00 95.56 95 GLU A N 1
ATOM 762 C CA . GLU A 1 95 ? 4.226 6.979 0.849 1.00 95.56 95 GLU A CA 1
ATOM 763 C C . GLU A 1 95 ? 3.503 5.755 1.447 1.00 95.56 95 GLU A C 1
ATOM 765 O O . GLU A 1 95 ? 2.529 5.904 2.192 1.00 95.56 95 GLU A O 1
ATOM 770 N N . HIS A 1 96 ? 3.973 4.529 1.174 1.00 96.56 96 HIS A N 1
ATOM 771 C CA . HIS A 1 96 ? 3.414 3.316 1.790 1.00 96.56 96 HIS A CA 1
ATOM 772 C C . HIS A 1 96 ? 3.564 3.332 3.312 1.00 96.56 96 HIS A C 1
ATOM 774 O O . HIS A 1 96 ? 2.602 3.006 4.014 1.00 96.56 96 HIS A O 1
ATOM 780 N N . ILE A 1 97 ? 4.738 3.713 3.827 1.00 97.00 97 ILE A N 1
ATOM 781 C CA . ILE A 1 97 ? 4.978 3.837 5.270 1.00 97.00 97 ILE A CA 1
ATOM 782 C C . ILE A 1 97 ? 4.018 4.851 5.886 1.00 97.00 97 ILE A C 1
ATOM 784 O O . ILE A 1 97 ? 3.343 4.509 6.858 1.00 97.00 97 ILE A O 1
ATOM 788 N N . GLU A 1 98 ? 3.874 6.036 5.285 1.00 98.12 98 GLU A N 1
ATOM 789 C CA . GLU A 1 98 ? 2.945 7.064 5.770 1.00 98.12 98 GLU A CA 1
ATOM 790 C C . GLU A 1 98 ? 1.512 6.515 5.877 1.00 98.12 98 GLU A C 1
ATOM 792 O O . GLU A 1 98 ? 0.831 6.686 6.894 1.00 98.12 98 GLU A O 1
ATOM 797 N N . ILE A 1 99 ? 1.046 5.800 4.849 1.00 98.44 99 ILE A N 1
ATOM 798 C CA . ILE A 1 99 ? -0.289 5.194 4.851 1.00 98.44 99 ILE A CA 1
ATOM 799 C C . ILE A 1 99 ? -0.419 4.176 5.990 1.00 98.44 99 ILE A C 1
ATOM 801 O O . ILE A 1 99 ? -1.424 4.191 6.709 1.00 98.44 99 ILE A O 1
ATOM 805 N N . LEU A 1 100 ? 0.568 3.294 6.171 1.00 98.25 100 LEU A N 1
ATOM 806 C CA . LEU A 1 100 ? 0.531 2.280 7.224 1.00 98.25 100 LEU A CA 1
ATOM 807 C C . LEU A 1 100 ? 0.607 2.891 8.629 1.00 98.25 100 LEU A C 1
ATOM 809 O O . LEU A 1 100 ? -0.109 2.422 9.513 1.00 98.25 100 LEU A O 1
ATOM 813 N N . ASP A 1 101 ? 1.374 3.960 8.835 1.00 98.44 101 ASP A N 1
ATOM 814 C CA . ASP A 1 101 ? 1.418 4.698 10.104 1.00 98.44 101 ASP A CA 1
ATOM 815 C C . ASP A 1 101 ? 0.058 5.301 10.457 1.00 98.44 101 ASP A C 1
ATOM 817 O O . ASP A 1 101 ? -0.418 5.195 11.595 1.00 98.44 101 ASP A O 1
ATOM 821 N N . LEU A 1 102 ? -0.624 5.887 9.471 1.00 98.62 102 LEU A N 1
ATOM 822 C CA . LEU A 1 102 ? -1.974 6.416 9.646 1.00 98.62 102 LEU A CA 1
ATOM 823 C C . LEU A 1 102 ? -2.994 5.304 9.925 1.00 98.62 102 LEU A C 1
ATOM 825 O O . LEU A 1 102 ? -3.913 5.512 10.723 1.00 98.62 102 LEU A O 1
ATOM 829 N N . VAL A 1 103 ? -2.836 4.127 9.309 1.00 98.31 103 VAL A N 1
ATOM 830 C CA . VAL A 1 103 ? -3.661 2.942 9.600 1.00 98.31 103 VAL A CA 1
ATOM 831 C C . VAL A 1 103 ? -3.429 2.459 11.032 1.00 98.31 103 VAL A C 1
ATOM 833 O O . VAL A 1 103 ? -4.401 2.287 11.768 1.00 98.31 103 VAL A O 1
ATOM 836 N N . LEU A 1 104 ? -2.171 2.297 11.449 1.00 98.12 104 LEU A N 1
ATOM 837 C CA . LEU A 1 104 ? -1.788 1.855 12.795 1.00 98.12 104 LEU A CA 1
ATOM 838 C C . LEU A 1 104 ? -2.234 2.837 13.884 1.00 98.12 104 LEU A C 1
ATOM 840 O O . LEU A 1 104 ? -2.582 2.417 14.984 1.00 98.12 104 LEU A O 1
ATOM 844 N N . SER A 1 105 ? -2.274 4.129 13.561 1.00 98.06 105 SER A N 1
ATOM 845 C CA . SER A 1 105 ? -2.739 5.191 14.458 1.00 98.06 105 SER A CA 1
ATOM 846 C C . SER A 1 105 ? -4.264 5.375 14.453 1.00 98.06 105 SER A C 1
ATOM 848 O O . SER A 1 105 ? -4.785 6.247 15.144 1.00 98.06 105 SER A O 1
ATOM 850 N N . GLY A 1 106 ? -5.008 4.611 13.645 1.00 97.56 106 GLY A N 1
ATOM 851 C CA . GLY A 1 106 ? -6.466 4.727 13.544 1.00 97.56 106 GLY A CA 1
ATOM 852 C C . GLY A 1 106 ? -6.963 6.000 12.840 1.00 97.56 106 GLY A C 1
ATOM 853 O O . GLY A 1 106 ? -8.163 6.287 12.847 1.00 97.56 106 GLY A O 1
ATOM 854 N N . HIS A 1 107 ? -6.085 6.759 12.178 1.00 98.38 107 HIS A N 1
ATOM 855 C CA . HIS A 1 107 ? -6.406 8.019 11.501 1.00 98.38 107 HIS A CA 1
ATOM 856 C C . HIS A 1 107 ? -7.096 7.792 10.146 1.00 98.38 107 HIS A C 1
ATOM 858 O O . HIS A 1 107 ? -6.599 8.189 9.092 1.00 98.38 107 HIS A O 1
ATOM 864 N N . LYS A 1 108 ? -8.293 7.189 10.167 1.00 98.00 108 LYS A N 1
ATOM 865 C CA . LYS A 1 108 ? -9.037 6.739 8.976 1.00 98.00 108 LYS A CA 1
ATOM 866 C C . LYS A 1 108 ? -9.131 7.797 7.871 1.00 98.00 108 LYS A C 1
ATOM 868 O O . LYS A 1 108 ? -8.842 7.500 6.718 1.00 98.00 108 LYS A O 1
ATOM 873 N N . LYS A 1 109 ? -9.530 9.036 8.185 1.00 98.12 109 LYS A N 1
ATOM 874 C CA . LYS A 1 109 ? -9.671 10.095 7.161 1.00 98.12 109 LYS A CA 1
ATOM 875 C C . LYS A 1 109 ? -8.333 10.437 6.498 1.00 98.12 109 LYS A C 1
ATOM 877 O O . LYS A 1 109 ? -8.288 10.585 5.279 1.00 98.12 109 LYS A O 1
ATOM 882 N N . SER A 1 110 ? -7.267 10.531 7.286 1.00 98.56 110 SER A N 1
ATOM 883 C CA . SER A 1 110 ? -5.927 10.834 6.788 1.00 98.56 110 SER A CA 1
ATOM 884 C C . SER A 1 110 ? -5.372 9.682 5.954 1.00 98.56 110 SER A C 1
ATOM 886 O O . SER A 1 110 ? -4.916 9.934 4.846 1.00 98.56 110 SER A O 1
ATOM 888 N N . ALA A 1 111 ? -5.509 8.433 6.414 1.00 98.50 111 ALA A N 1
ATOM 889 C CA . ALA A 1 111 ? -5.052 7.246 5.684 1.00 98.50 111 ALA A CA 1
ATOM 890 C C . ALA A 1 111 ? -5.693 7.147 4.289 1.00 98.50 111 ALA A C 1
ATOM 892 O O . ALA A 1 111 ? -5.020 6.895 3.294 1.00 98.50 111 ALA A O 1
ATOM 893 N N . LYS A 1 112 ? -7.001 7.426 4.197 1.00 98.31 112 LYS A N 1
ATOM 894 C CA . LYS A 1 112 ? -7.721 7.485 2.916 1.00 98.31 112 LYS A CA 1
ATOM 895 C C . LYS A 1 112 ? -7.149 8.542 1.975 1.00 98.31 112 LYS A C 1
ATOM 897 O O . LYS A 1 112 ? -6.983 8.273 0.791 1.00 98.31 112 LYS A O 1
ATOM 902 N N . ARG A 1 113 ? -6.875 9.740 2.496 1.00 98.25 113 ARG A N 1
ATOM 903 C CA . ARG A 1 113 ? -6.340 10.854 1.707 1.00 98.25 113 ARG A CA 1
ATOM 904 C C . ARG A 1 113 ? -4.909 10.580 1.239 1.00 98.25 113 ARG A C 1
ATOM 906 O O . ARG A 1 113 ? -4.613 10.854 0.083 1.00 98.25 113 ARG A O 1
ATOM 913 N N . ALA A 1 114 ? -4.068 10.013 2.103 1.00 98.25 114 ALA A N 1
ATOM 914 C CA . ALA A 1 114 ? -2.712 9.598 1.748 1.00 98.25 114 ALA A CA 1
ATOM 915 C C . ALA A 1 114 ? -2.736 8.546 0.626 1.00 98.25 114 ALA A C 1
ATOM 917 O O . ALA A 1 114 ? -2.089 8.725 -0.400 1.00 98.25 114 ALA A O 1
ATOM 918 N N . LEU A 1 115 ? -3.592 7.521 0.744 1.00 97.62 115 LEU A N 1
ATOM 919 C CA . LEU A 1 115 ? -3.755 6.507 -0.303 1.00 97.62 115 LEU A CA 1
ATOM 920 C C . LEU A 1 115 ? -4.277 7.090 -1.627 1.00 97.62 115 LEU A C 1
ATOM 922 O O . LEU A 1 115 ? -3.845 6.676 -2.699 1.00 97.62 115 LEU A O 1
ATOM 926 N N . GLU A 1 116 ? -5.211 8.043 -1.580 1.00 96.94 116 GLU A N 1
ATOM 927 C CA . GLU A 1 116 ? -5.675 8.736 -2.787 1.00 96.94 116 GLU A CA 1
ATOM 928 C C . GLU A 1 116 ? -4.535 9.498 -3.474 1.00 96.94 116 GLU A C 1
ATOM 930 O O . GLU A 1 116 ? -4.404 9.408 -4.697 1.00 96.94 116 GLU A O 1
ATOM 935 N N . GLY A 1 117 ? -3.722 10.217 -2.691 1.00 95.44 117 GLY A N 1
ATOM 936 C CA . GLY A 1 117 ? -2.536 10.935 -3.157 1.00 95.44 117 GLY A CA 1
ATOM 937 C C . GLY A 1 117 ? -1.550 10.002 -3.850 1.00 95.44 117 GLY A C 1
ATOM 938 O O . GLY A 1 117 ? -1.312 10.173 -5.044 1.00 95.44 117 GLY A O 1
ATOM 939 N N . HIS A 1 118 ? -1.119 8.953 -3.147 1.00 93.62 118 HIS A N 1
ATOM 940 C CA . HIS A 1 118 ? -0.224 7.910 -3.653 1.00 93.62 118 HIS A CA 1
ATOM 941 C C . HIS A 1 118 ? -0.697 7.339 -5.002 1.00 93.62 118 HIS A C 1
ATOM 943 O O . HIS A 1 118 ? 0.017 7.343 -6.006 1.00 93.62 118 HIS A O 1
ATOM 949 N N . VAL A 1 119 ? -1.966 6.916 -5.082 1.00 91.44 119 VAL A N 1
ATOM 950 C CA . VAL A 1 119 ? -2.522 6.329 -6.313 1.00 91.44 119 VAL A CA 1
ATOM 951 C C . VAL A 1 119 ? -2.614 7.351 -7.455 1.00 91.44 119 VAL A C 1
ATOM 953 O O . VAL A 1 119 ? -2.506 6.973 -8.623 1.00 91.44 119 VAL A O 1
ATOM 956 N N . ARG A 1 120 ? -2.837 8.637 -7.154 1.00 91.19 120 ARG A N 1
ATOM 957 C CA . ARG A 1 120 ? -2.841 9.710 -8.162 1.00 91.19 120 ARG A CA 1
ATOM 958 C C . ARG A 1 120 ? -1.437 10.035 -8.654 1.00 91.19 120 ARG A C 1
ATOM 960 O O . ARG A 1 120 ? -1.255 10.153 -9.861 1.00 91.19 120 ARG A O 1
ATOM 967 N N . GLN A 1 121 ? -0.471 10.154 -7.749 1.00 87.12 121 GLN A N 1
ATOM 968 C CA . GLN A 1 121 ? 0.931 10.436 -8.073 1.00 87.12 121 GLN A CA 1
ATOM 969 C C . GLN A 1 121 ? 1.531 9.328 -8.938 1.00 87.12 121 GLN A C 1
ATOM 971 O O . GLN A 1 121 ? 2.242 9.612 -9.899 1.00 87.12 121 GLN A O 1
ATOM 976 N N . ALA A 1 122 ? 1.150 8.076 -8.685 1.00 81.88 122 ALA A N 1
ATOM 977 C CA . ALA A 1 122 ? 1.567 6.949 -9.503 1.00 81.88 122 ALA A CA 1
ATOM 978 C C . ALA A 1 122 ? 0.953 6.941 -10.919 1.00 81.88 122 ALA A C 1
ATOM 980 O O . ALA A 1 122 ? 1.413 6.168 -11.757 1.00 81.88 122 ALA A O 1
ATOM 981 N N . LEU A 1 123 ? -0.078 7.739 -11.232 1.00 81.62 123 LEU A N 1
ATOM 982 C CA . LEU A 1 123 ? -0.790 7.614 -12.508 1.00 81.62 123 LEU A CA 1
ATOM 983 C C . LEU A 1 123 ? 0.046 8.068 -13.708 1.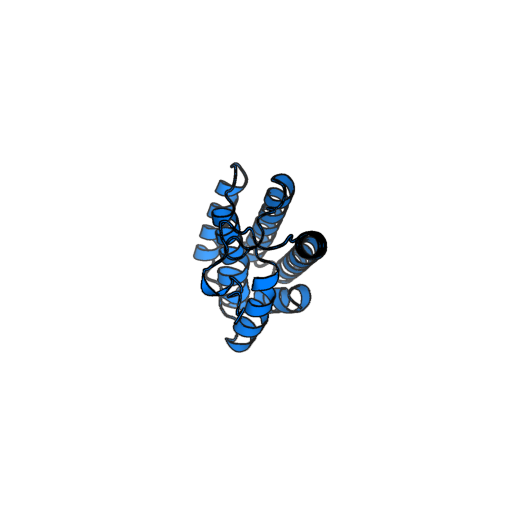00 81.62 123 LEU A C 1
ATOM 985 O O . LEU A 1 123 ? 0.249 7.281 -14.631 1.00 81.62 123 LEU A O 1
ATOM 989 N N . GLU A 1 124 ? 0.506 9.319 -13.707 1.00 81.19 124 GLU A N 1
ATOM 990 C CA . GLU A 1 124 ? 1.199 9.905 -14.863 1.00 81.19 124 GLU A CA 1
ATOM 991 C C . GLU A 1 124 ? 2.481 9.138 -15.232 1.00 81.19 124 GLU A C 1
ATOM 993 O O . GLU A 1 124 ? 2.615 8.754 -16.397 1.00 81.19 124 GLU A O 1
ATOM 998 N N . PRO A 1 125 ? 3.370 8.775 -14.280 1.00 77.94 125 PRO A N 1
ATOM 999 C CA . PRO A 1 125 ? 4.556 7.981 -14.601 1.00 77.94 125 PRO A CA 1
ATOM 1000 C C . PRO A 1 125 ? 4.211 6.609 -15.193 1.00 77.94 125 PRO A C 1
ATOM 1002 O O . PRO A 1 125 ? 4.902 6.120 -16.085 1.00 77.94 125 PRO A O 1
ATOM 1005 N N . ASN A 1 126 ? 3.127 5.976 -14.730 1.00 77.25 126 ASN A N 1
ATOM 1006 C CA . ASN A 1 126 ? 2.684 4.691 -15.269 1.00 77.25 126 ASN A CA 1
ATOM 1007 C C . ASN A 1 126 ? 2.072 4.821 -16.670 1.00 77.25 126 ASN A C 1
ATOM 1009 O O . ASN A 1 126 ? 2.330 3.964 -17.514 1.00 77.25 126 ASN A O 1
ATOM 1013 N N . ILE A 1 127 ? 1.300 5.881 -16.945 1.00 79.56 127 ILE A N 1
ATOM 1014 C CA . ILE A 1 127 ? 0.791 6.169 -18.295 1.00 79.56 127 ILE A CA 1
ATOM 1015 C C . ILE A 1 127 ? 1.957 6.385 -19.257 1.00 79.56 127 ILE A C 1
ATOM 1017 O O . ILE A 1 127 ? 1.954 5.833 -20.357 1.00 79.56 127 ILE A O 1
ATOM 1021 N N . GLU A 1 128 ? 2.963 7.154 -18.847 1.00 79.94 128 GLU A N 1
ATOM 1022 C CA . GLU A 1 128 ? 4.119 7.429 -19.692 1.00 79.94 128 GLU A CA 1
ATOM 1023 C C . GLU A 1 128 ? 4.945 6.164 -19.950 1.00 79.94 128 GLU A C 1
ATOM 1025 O O . GLU A 1 128 ? 5.313 5.881 -21.090 1.00 79.94 128 GLU A O 1
ATOM 1030 N N . ARG A 1 129 ? 5.152 5.317 -18.933 1.00 77.12 129 ARG A N 1
ATOM 1031 C CA . ARG A 1 129 ? 5.786 4.003 -19.125 1.00 77.12 129 ARG A CA 1
ATOM 1032 C C . ARG A 1 129 ? 4.989 3.119 -20.082 1.00 77.12 129 ARG A C 1
ATOM 1034 O O . ARG A 1 129 ? 5.593 2.520 -20.962 1.00 77.12 129 ARG A O 1
ATOM 1041 N N . LEU A 1 130 ? 3.660 3.082 -19.956 1.00 75.06 130 LEU A N 1
ATOM 1042 C CA . LEU A 1 130 ? 2.756 2.354 -20.857 1.00 75.06 130 LEU A CA 1
ATOM 1043 C C . LEU A 1 130 ? 2.862 2.825 -22.313 1.00 75.06 130 LEU A C 1
ATOM 1045 O O . LEU A 1 130 ? 2.907 1.991 -23.215 1.00 75.06 130 LEU A O 1
ATOM 1049 N N . ARG A 1 131 ? 2.929 4.140 -22.549 1.00 78.88 131 ARG A N 1
ATOM 1050 C CA . ARG A 1 131 ? 3.099 4.715 -23.896 1.00 78.88 131 ARG A CA 1
ATOM 1051 C C . ARG A 1 131 ? 4.433 4.339 -24.533 1.00 78.88 131 ARG A C 1
ATOM 1053 O O . ARG A 1 131 ? 4.495 4.170 -25.745 1.00 78.88 131 ARG A O 1
ATOM 1060 N N . ASN A 1 132 ? 5.467 4.187 -23.712 1.00 76.44 132 ASN A N 1
ATOM 1061 C CA . ASN A 1 132 ? 6.825 3.880 -24.151 1.00 76.44 132 ASN A CA 1
ATOM 1062 C C . ASN A 1 132 ? 7.155 2.376 -24.122 1.00 76.44 132 ASN A C 1
ATOM 1064 O O . ASN A 1 132 ? 8.311 1.999 -24.324 1.00 76.44 132 ASN A O 1
ATOM 1068 N N . VAL A 1 133 ? 6.170 1.496 -23.889 1.00 72.56 133 VAL A N 1
ATOM 1069 C CA . VAL A 1 133 ? 6.381 0.047 -24.002 1.00 72.56 133 VAL A CA 1
ATOM 1070 C C . VAL A 1 133 ? 6.667 -0.303 -25.460 1.00 72.56 133 VAL A C 1
ATOM 1072 O O . VAL A 1 133 ? 5.790 -0.258 -26.321 1.00 72.56 133 VAL A O 1
ATOM 1075 N N . GLY A 1 134 ? 7.919 -0.667 -25.727 1.00 72.06 134 GLY A N 1
ATOM 1076 C CA . GLY A 1 134 ? 8.341 -1.199 -27.016 1.00 72.06 134 GLY A CA 1
ATOM 1077 C C . GLY A 1 134 ? 7.765 -2.594 -27.304 1.00 72.06 134 GLY A C 1
ATOM 1078 O O . GLY A 1 134 ? 7.187 -3.241 -26.427 1.00 72.06 134 GLY A O 1
ATOM 1079 N N . PRO A 1 135 ? 7.934 -3.099 -28.537 1.00 73.69 135 PRO A N 1
ATOM 1080 C CA . PRO A 1 135 ? 7.479 -4.435 -28.905 1.00 73.69 135 PRO A CA 1
ATOM 1081 C C . PRO A 1 135 ? 8.136 -5.514 -28.033 1.00 73.69 135 PRO A C 1
ATOM 1083 O O . PRO A 1 135 ? 9.300 -5.394 -27.649 1.00 73.69 135 PRO A O 1
ATOM 1086 N N . LEU A 1 136 ? 7.403 -6.604 -27.772 1.00 70.94 136 LEU A N 1
ATOM 1087 C CA . LEU A 1 136 ? 7.923 -7.748 -27.020 1.00 70.94 136 LEU A CA 1
ATOM 1088 C C . LEU A 1 136 ? 9.210 -8.280 -27.691 1.00 70.94 136 LEU A C 1
ATOM 1090 O O . LEU A 1 136 ? 9.137 -8.694 -28.862 1.00 70.94 136 LEU A O 1
ATOM 1094 N N . PRO A 1 137 ? 10.359 -8.302 -26.979 1.00 74.00 137 PRO A N 1
ATOM 1095 C CA . PRO A 1 137 ? 11.616 -8.796 -27.523 1.00 74.00 137 PRO A CA 1
ATOM 1096 C C . PRO A 1 137 ? 11.478 -10.228 -28.036 1.00 74.00 137 PRO A C 1
ATOM 1098 O O . PRO A 1 137 ? 10.860 -11.076 -27.390 1.00 74.00 137 PRO A O 1
ATOM 1101 N N . ASN A 1 138 ? 12.100 -10.520 -29.180 1.00 74.69 138 ASN A N 1
ATOM 1102 C CA . ASN A 1 138 ? 12.043 -11.854 -29.787 1.00 74.69 138 ASN A CA 1
ATOM 1103 C C . ASN A 1 138 ? 12.596 -12.949 -28.858 1.00 74.69 138 ASN A C 1
ATOM 1105 O O . ASN A 1 138 ? 12.109 -14.071 -28.894 1.00 74.69 138 ASN A O 1
ATOM 1109 N N . SER A 1 139 ? 13.564 -12.618 -27.995 1.00 76.81 139 SER A N 1
ATOM 1110 C CA . SER A 1 139 ? 14.188 -13.549 -27.044 1.00 76.81 139 SER A CA 1
ATOM 1111 C C . SER A 1 139 ? 13.239 -14.089 -25.972 1.00 76.81 139 SER A C 1
ATOM 1113 O O . SER A 1 139 ? 13.512 -15.140 -25.402 1.00 76.81 139 SER A O 1
ATOM 1115 N N . ILE A 1 140 ? 12.136 -13.388 -25.695 1.00 72.75 140 ILE A N 1
ATOM 1116 C CA . ILE A 1 140 ? 11.140 -13.778 -24.686 1.00 72.75 140 ILE A CA 1
ATOM 1117 C C . ILE A 1 140 ? 9.757 -14.008 -25.298 1.00 72.75 140 ILE A C 1
ATOM 1119 O O . ILE A 1 140 ? 8.772 -14.150 -24.573 1.00 72.75 140 ILE A O 1
ATOM 1123 N N . ARG A 1 141 ? 9.664 -14.030 -26.633 1.00 73.94 141 ARG A N 1
ATOM 1124 C CA . ARG A 1 141 ? 8.409 -14.259 -27.344 1.00 73.94 141 ARG A CA 1
ATOM 1125 C C . ARG A 1 141 ? 8.045 -15.749 -27.256 1.00 73.94 141 ARG A C 1
ATOM 1127 O O . ARG A 1 141 ? 8.795 -16.580 -27.764 1.00 73.94 141 ARG A O 1
ATOM 1134 N N . PRO A 1 142 ? 6.904 -16.114 -26.644 1.00 76.56 142 PRO A N 1
ATOM 1135 C CA . PRO A 1 142 ? 6.430 -17.491 -26.627 1.00 76.56 142 PRO A CA 1
ATOM 1136 C C . PRO A 1 142 ? 6.231 -18.038 -28.052 1.00 76.56 142 PRO A C 1
ATOM 1138 O O . PRO A 1 142 ? 5.811 -17.273 -28.925 1.00 76.56 142 PRO A O 1
ATOM 1141 N N . PRO A 1 143 ? 6.426 -19.351 -28.296 1.00 77.69 143 PRO A N 1
ATOM 1142 C CA . PRO A 1 143 ? 6.294 -19.941 -29.633 1.00 77.69 143 PRO A CA 1
ATOM 1143 C C . PRO A 1 143 ? 4.937 -19.682 -30.303 1.00 77.69 143 PRO A C 1
ATOM 1145 O O . PRO A 1 143 ? 4.871 -19.479 -31.509 1.00 77.69 143 PRO A O 1
ATOM 1148 N N . PHE A 1 144 ? 3.857 -19.610 -29.520 1.00 81.31 144 PHE A N 1
ATOM 1149 C CA . PHE A 1 144 ? 2.502 -19.342 -30.016 1.00 81.31 144 PHE A CA 1
ATOM 1150 C C . PHE A 1 144 ? 2.250 -17.875 -30.419 1.00 81.31 144 PHE A C 1
ATOM 1152 O O . PHE A 1 144 ? 1.177 -17.561 -30.924 1.00 81.31 144 PHE A O 1
ATOM 1159 N N . LEU A 1 145 ? 3.209 -16.971 -30.185 1.00 76.50 145 LEU A N 1
ATOM 1160 C CA . LEU A 1 145 ? 3.178 -15.575 -30.641 1.00 76.50 145 LEU A CA 1
ATOM 1161 C C . LEU A 1 145 ? 4.105 -15.329 -31.844 1.00 76.50 145 LEU A C 1
ATOM 1163 O O . LEU A 1 145 ? 4.273 -14.183 -32.263 1.00 76.50 145 LEU A O 1
ATOM 1167 N N . VAL A 1 146 ? 4.722 -16.376 -32.401 1.00 78.06 146 VAL A N 1
ATOM 1168 C CA . VAL A 1 146 ? 5.494 -16.294 -33.645 1.00 78.06 146 VAL A CA 1
ATOM 1169 C C . VAL A 1 146 ? 4.535 -16.517 -34.820 1.00 78.06 146 VAL A C 1
ATOM 1171 O O . VAL A 1 146 ? 3.887 -17.564 -34.864 1.00 78.06 146 VAL A O 1
ATOM 1174 N N . PRO A 1 147 ? 4.409 -15.564 -35.765 1.00 76.56 147 PRO A N 1
ATOM 1175 C CA . PRO A 1 147 ? 3.633 -15.784 -36.978 1.00 76.56 147 PRO A CA 1
ATOM 1176 C C . PRO A 1 147 ? 4.174 -17.012 -37.708 1.00 76.56 147 PRO A C 1
ATOM 1178 O O . PRO A 1 147 ? 5.368 -17.087 -37.997 1.00 76.56 147 PRO A O 1
ATOM 1181 N N . VAL A 1 148 ? 3.306 -17.975 -38.001 1.00 77.00 148 VAL A N 1
ATOM 1182 C CA . VAL A 1 148 ? 3.654 -19.068 -38.908 1.00 77.00 148 VAL A CA 1
ATOM 1183 C C . VAL A 1 148 ? 3.597 -18.474 -40.311 1.00 77.00 148 VAL A C 1
ATOM 1185 O O . VAL A 1 148 ? 2.544 -17.984 -40.717 1.00 77.00 148 VAL A O 1
ATOM 1188 N N . ASP A 1 149 ? 4.718 -18.454 -41.031 1.00 68.62 149 ASP A N 1
ATOM 1189 C CA . ASP A 1 149 ? 4.741 -18.055 -42.440 1.00 68.62 149 ASP A CA 1
ATOM 1190 C C . ASP A 1 149 ? 3.942 -19.111 -43.225 1.00 68.62 149 ASP A C 1
ATOM 1192 O O . ASP A 1 149 ? 4.454 -20.167 -43.594 1.00 68.62 149 ASP A O 1
ATOM 1196 N N . ILE A 1 150 ? 2.642 -18.875 -43.421 1.00 55.88 150 ILE A N 1
ATOM 1197 C CA . ILE A 1 150 ? 1.810 -19.691 -44.307 1.00 55.88 150 ILE A CA 1
ATOM 1198 C C . ILE A 1 150 ? 2.082 -19.185 -45.723 1.00 55.88 150 ILE A C 1
ATOM 1200 O O . ILE A 1 150 ? 1.316 -18.403 -46.279 1.00 55.88 150 ILE A O 1
ATOM 1204 N N . ARG A 1 151 ? 3.218 -19.583 -46.293 1.00 49.84 151 ARG A N 1
ATOM 1205 C CA . ARG A 1 151 ? 3.443 -19.485 -47.737 1.00 49.84 151 ARG A CA 1
ATOM 1206 C C . ARG A 1 151 ? 3.324 -20.888 -48.316 1.00 49.84 151 ARG A C 1
ATOM 1208 O O . ARG A 1 151 ? 4.210 -21.714 -48.108 1.00 49.84 151 ARG A O 1
ATOM 1215 N N . GLN A 1 152 ? 2.186 -21.141 -48.962 1.00 45.38 152 GLN A N 1
ATOM 1216 C CA . GLN A 1 152 ? 2.036 -22.177 -49.985 1.00 45.38 152 GLN A CA 1
ATOM 1217 C C . GLN A 1 152 ? 2.385 -21.569 -51.340 1.00 45.38 152 GLN A C 1
ATOM 1219 O O . GLN A 1 152 ? 2.035 -20.382 -51.540 1.00 45.38 152 GLN A O 1
#

Foldseek 3Di:
DCLVQLLVQLLVLLVPDDLVLLVVLLVLLVVPLVDDADLVRLLVNCCSQRPCRSNVPPDPVSVVVNVVVCPLQSVPDCQQVDDDDPVVSSVLSVLSNVLSVCSSVVVSVVSSVSSSVSVVVSPPVSVVSVVPRDDDDPVPDPPVNDDDPPDD

Radius of gyration: 17.8 Å; chains: 1; bounding box: 36×33×64 Å

Secondary structure (DSSP, 8-state):
-HHHHHHHHHHHHTTS--HHHHHHHHHHHHHHHTSPPPHHHHHHHHHHHHTTTTTTT--HHHHHHHHHHHTTTS--TT--SSPPPHHHHHHHHHHHHHHHHHHHTT-HHHHHHHHHHHHHHTHHHHHHHHHT-PPPPGGG--GGGSPP----